Protein AF-A0A6G1S022-F1 (afdb_monomer_lite)

Structure (mmCIF, N/CA/C/O backbone):
data_AF-A0A6G1S022-F1
#
_entry.id   AF-A0A6G1S022-F1
#
loop_
_atom_site.group_PDB
_atom_site.id
_atom_site.type_symbol
_atom_site.label_atom_id
_atom_site.label_alt_id
_atom_site.label_comp_id
_atom_site.label_asym_id
_atom_site.label_entity_id
_atom_site.label_seq_id
_atom_site.pdbx_PDB_ins_code
_atom_site.Cartn_x
_atom_site.Cartn_y
_atom_site.Cartn_z
_atom_site.occupancy
_atom_site.B_iso_or_equiv
_atom_site.auth_seq_id
_atom_site.auth_comp_id
_atom_site.auth_asym_id
_atom_site.auth_atom_id
_atom_site.pdbx_PDB_model_num
ATOM 1 N N . LEU A 1 1 ? -13.270 1.737 36.701 1.00 49.75 1 LEU A N 1
ATOM 2 C CA . LEU A 1 1 ? -14.084 1.640 35.467 1.00 49.75 1 LEU A CA 1
ATOM 3 C C . LEU A 1 1 ? -13.398 2.538 34.459 1.00 49.75 1 LEU A C 1
ATOM 5 O O . LEU A 1 1 ? -13.695 3.721 34.393 1.00 49.75 1 LEU A O 1
ATOM 9 N N . ASP A 1 2 ? -12.393 1.995 33.782 1.00 61.19 2 ASP A N 1
ATOM 10 C CA . ASP A 1 2 ? -11.332 2.731 33.080 1.00 61.19 2 ASP A CA 1
ATOM 11 C C . ASP A 1 2 ? -11.749 3.359 31.740 1.00 61.19 2 ASP A C 1
ATOM 13 O O . ASP A 1 2 ? -10.934 3.469 30.835 1.00 61.19 2 ASP A O 1
ATOM 17 N N . GLY A 1 3 ? -13.013 3.785 31.612 1.00 70.00 3 GLY A N 1
ATOM 18 C CA . GLY A 1 3 ? -13.469 4.714 30.570 1.00 70.00 3 GLY A CA 1
ATOM 19 C C . GLY A 1 3 ? -13.021 4.393 29.142 1.00 70.00 3 GLY A C 1
ATOM 20 O O . GLY A 1 3 ? -12.743 5.320 28.387 1.00 70.00 3 GLY A O 1
ATOM 21 N N . VAL A 1 4 ? -12.898 3.110 28.779 1.00 71.94 4 VAL A N 1
ATOM 22 C CA . VAL A 1 4 ? -12.384 2.714 27.463 1.00 71.94 4 VAL A CA 1
ATOM 23 C C . VAL A 1 4 ? -13.347 3.229 26.390 1.00 71.94 4 VAL A C 1
ATOM 25 O O . VAL A 1 4 ? -14.532 2.885 26.441 1.00 71.94 4 VAL A O 1
ATOM 28 N N . PRO A 1 5 ? -12.876 4.048 25.432 1.00 77.50 5 PRO A N 1
ATOM 29 C CA . PRO A 1 5 ? -13.733 4.560 24.377 1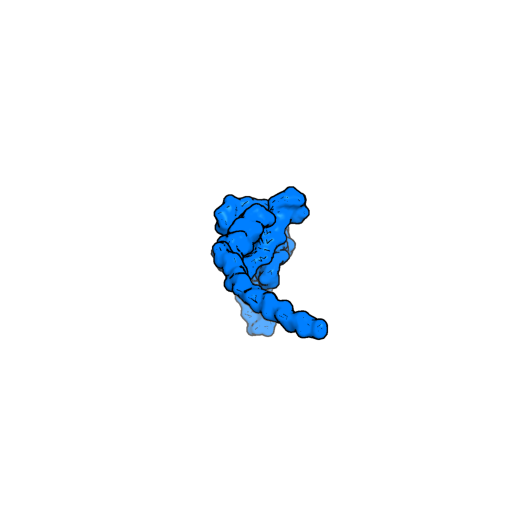.00 77.50 5 PRO A CA 1
ATOM 30 C C . PRO A 1 5 ? -14.236 3.405 23.505 1.00 77.50 5 PRO A C 1
ATOM 32 O O . PRO A 1 5 ? -13.483 2.498 23.135 1.00 77.50 5 PRO A O 1
ATOM 35 N N . PHE A 1 6 ? -15.524 3.450 23.178 1.00 83.56 6 PHE A N 1
ATOM 36 C CA . PHE A 1 6 ? -16.192 2.500 22.295 1.00 83.56 6 PHE A CA 1
ATOM 37 C C . PHE A 1 6 ? -16.814 3.241 21.114 1.00 83.56 6 PHE A C 1
ATOM 39 O O . PHE A 1 6 ? -17.078 4.441 21.183 1.00 83.56 6 PHE A O 1
ATOM 46 N N . THR A 1 7 ? -17.047 2.511 20.031 1.00 86.19 7 THR A N 1
ATOM 47 C CA . THR A 1 7 ? -17.723 3.006 18.832 1.00 86.19 7 THR A CA 1
ATOM 48 C C . THR A 1 7 ? -18.797 2.014 18.401 1.00 86.19 7 THR A C 1
ATOM 50 O O . THR A 1 7 ? -18.746 0.837 18.767 1.00 86.19 7 THR A O 1
ATOM 53 N N . VAL A 1 8 ? -19.794 2.500 17.668 1.00 88.25 8 VAL A N 1
ATOM 54 C CA . VAL A 1 8 ? -20.947 1.721 17.211 1.00 88.25 8 VAL A CA 1
ATOM 55 C C . VAL A 1 8 ? -21.023 1.821 15.691 1.00 88.25 8 VAL A C 1
ATOM 57 O O . VAL A 1 8 ? -20.897 2.921 15.153 1.00 88.25 8 VAL A O 1
ATOM 60 N N . ASP A 1 9 ? -21.183 0.690 15.002 1.00 88.44 9 ASP A N 1
ATOM 61 C CA . ASP A 1 9 ? -21.354 0.670 13.543 1.00 88.44 9 ASP A CA 1
ATOM 62 C C . ASP A 1 9 ? -22.806 0.966 13.109 1.00 88.44 9 ASP A C 1
ATOM 64 O O . ASP A 1 9 ? -23.693 1.232 13.922 1.00 88.44 9 ASP A O 1
ATOM 68 N N . VAL A 1 10 ? -23.053 0.916 11.796 1.00 88.81 10 VAL A N 1
ATOM 69 C CA . VAL A 1 10 ? -24.380 1.144 11.192 1.00 88.81 10 VAL A CA 1
ATOM 70 C C . VAL A 1 10 ? -25.398 0.033 11.488 1.00 88.81 10 VAL A C 1
ATOM 72 O O . VAL A 1 10 ? -26.588 0.224 11.249 1.00 88.81 10 VAL A O 1
ATOM 75 N N . GLU A 1 11 ? -24.947 -1.112 12.001 1.00 91.81 11 GLU A N 1
ATOM 76 C CA . GLU A 1 11 ? -25.763 -2.268 12.390 1.00 91.81 11 GLU A CA 1
ATOM 77 C C . GLU A 1 11 ? -25.965 -2.339 13.918 1.00 91.81 11 GLU A C 1
ATOM 79 O O . GLU A 1 11 ? -26.489 -3.323 14.438 1.00 91.81 11 GLU A O 1
ATOM 84 N N . ASN A 1 12 ? -25.593 -1.277 14.644 1.00 90.44 12 ASN A N 1
ATOM 85 C CA . ASN A 1 12 ? -25.644 -1.157 16.102 1.00 90.44 12 ASN A CA 1
ATOM 86 C C . ASN A 1 12 ? -24.730 -2.135 16.870 1.00 90.44 12 ASN A C 1
ATOM 88 O O . ASN A 1 12 ? -24.936 -2.365 18.068 1.00 90.44 12 ASN A O 1
ATOM 92 N N . ASN A 1 13 ? -23.691 -2.675 16.234 1.00 90.38 13 ASN A N 1
ATOM 93 C CA . ASN A 1 13 ? -22.684 -3.476 16.923 1.00 90.38 13 ASN A CA 1
ATOM 94 C C . ASN A 1 13 ? -21.687 -2.563 17.644 1.00 90.38 13 ASN A C 1
ATOM 96 O O . ASN A 1 13 ? -21.199 -1.581 17.083 1.00 90.38 13 ASN A O 1
ATOM 100 N N . ILE A 1 14 ? -21.372 -2.898 18.897 1.00 90.25 14 ILE A N 1
ATOM 101 C CA . ILE A 1 14 ? -20.443 -2.136 19.737 1.00 90.25 14 ILE A CA 1
ATOM 102 C C . ILE A 1 14 ? -19.046 -2.742 19.614 1.00 90.25 14 ILE A C 1
ATOM 104 O O . ILE A 1 14 ? -18.851 -3.924 19.895 1.00 90.25 14 ILE A O 1
ATOM 108 N N . TYR A 1 15 ? -18.067 -1.908 19.277 1.00 85.81 15 TYR A N 1
ATOM 109 C CA . TYR A 1 15 ? -16.660 -2.280 19.184 1.00 85.81 15 TYR A CA 1
ATOM 110 C C . TYR A 1 15 ? -15.820 -1.402 20.105 1.00 85.81 15 TYR A C 1
ATOM 112 O O . TYR A 1 15 ? -16.129 -0.228 20.334 1.00 85.81 15 TYR A O 1
ATOM 120 N N . CYS A 1 16 ? -14.690 -1.928 20.574 1.00 87.19 16 CYS A N 1
ATOM 121 C CA . CYS A 1 16 ? -13.625 -1.031 21.005 1.00 87.19 16 CYS A CA 1
ATOM 122 C C . CYS A 1 16 ? -13.027 -0.328 19.771 1.00 87.19 16 CYS A C 1
ATOM 124 O O . CYS A 1 16 ? -13.077 -0.863 18.662 1.00 87.19 16 CYS A O 1
ATOM 126 N N . VAL A 1 17 ? -12.432 0.857 19.948 1.00 81.81 17 VAL A N 1
ATOM 127 C CA . VAL A 1 17 ? -11.834 1.630 18.834 1.00 81.81 17 VAL A CA 1
ATOM 128 C C . VAL A 1 17 ? -10.854 0.781 18.010 1.00 81.81 17 VAL A C 1
ATOM 130 O O . VAL A 1 17 ? -10.848 0.832 16.782 1.00 81.81 17 VAL A O 1
ATOM 133 N N . LYS A 1 18 ? -10.062 -0.062 18.683 1.00 80.94 18 LYS A N 1
ATOM 134 C CA . LYS A 1 18 ? -9.094 -0.956 18.039 1.00 80.94 18 LYS A CA 1
ATOM 135 C C . LYS A 1 18 ? -9.762 -2.006 17.143 1.00 80.94 18 LYS A C 1
ATOM 137 O O . LYS A 1 18 ? -9.293 -2.237 16.028 1.00 80.94 18 LYS A O 1
ATOM 142 N N . ASP A 1 19 ? -10.831 -2.638 17.617 1.00 84.88 19 ASP A N 1
ATOM 143 C CA . ASP A 1 19 ? -11.529 -3.686 16.867 1.00 84.88 19 ASP A CA 1
ATOM 144 C C . ASP A 1 19 ? -12.289 -3.089 15.689 1.00 84.88 19 ASP A C 1
ATOM 146 O O . ASP A 1 19 ? -12.220 -3.627 14.588 1.00 84.88 19 ASP A O 1
ATOM 150 N N . TYR A 1 20 ? -12.915 -1.926 15.883 1.00 86.81 20 TYR A N 1
ATOM 151 C CA . TYR A 1 20 ? -13.562 -1.196 14.798 1.00 86.81 20 TYR A CA 1
ATOM 152 C C . TYR A 1 20 ? -12.574 -0.900 13.667 1.00 86.81 20 TYR A C 1
ATOM 154 O O . TYR A 1 20 ? -12.816 -1.256 12.517 1.00 86.81 20 TYR A O 1
ATOM 162 N N . HIS A 1 21 ? -11.404 -0.337 13.988 1.00 84.19 21 HIS A N 1
ATOM 163 C CA . HIS A 1 21 ? -10.375 -0.115 12.973 1.00 84.19 21 HIS A CA 1
ATOM 164 C C . HIS A 1 21 ? -9.913 -1.427 12.339 1.00 84.19 21 HIS A C 1
ATOM 166 O O . HIS A 1 21 ? -9.710 -1.476 11.140 1.00 84.19 21 HIS A O 1
ATOM 172 N N . THR A 1 22 ? -9.791 -2.518 13.087 1.00 82.06 22 THR A N 1
ATOM 173 C CA . THR A 1 22 ? -9.361 -3.803 12.511 1.00 82.06 22 THR A CA 1
ATOM 174 C C . THR A 1 22 ? -10.381 -4.378 11.521 1.00 82.06 22 THR A C 1
ATOM 176 O O . THR A 1 22 ? -9.990 -4.939 10.498 1.00 82.06 22 THR A O 1
ATOM 179 N N . VAL A 1 23 ? -11.676 -4.241 11.811 1.00 84.56 23 VAL A N 1
ATOM 180 C CA . VAL A 1 23 ? -12.767 -4.758 10.970 1.00 84.56 23 VAL A CA 1
ATOM 181 C C . VAL A 1 23 ? -12.959 -3.904 9.718 1.00 84.56 23 VAL A C 1
ATOM 183 O O . VAL A 1 23 ? -13.146 -4.448 8.630 1.00 84.56 23 VAL A O 1
ATOM 186 N N . PHE A 1 24 ? -12.886 -2.581 9.865 1.00 86.62 24 PHE A N 1
ATOM 187 C CA . PHE A 1 24 ? -13.252 -1.636 8.809 1.00 86.62 24 PHE A CA 1
ATOM 188 C C . PHE A 1 24 ? -12.056 -0.969 8.112 1.00 86.62 24 PHE A C 1
ATOM 190 O O . PHE A 1 24 ? -12.257 -0.258 7.128 1.00 86.62 24 PHE A O 1
ATOM 197 N N . ALA A 1 25 ? -10.816 -1.177 8.573 1.00 90.56 25 ALA A N 1
ATOM 198 C CA . ALA A 1 25 ? -9.647 -0.593 7.919 1.00 90.56 25 ALA A CA 1
ATOM 199 C C . ALA A 1 25 ? -9.429 -1.169 6.512 1.00 90.56 25 ALA A C 1
ATOM 201 O O . ALA A 1 25 ? -9.610 -2.373 6.288 1.00 90.56 25 ALA A O 1
ATOM 202 N N . PRO A 1 26 ? -8.948 -0.334 5.571 1.00 93.50 26 PRO A N 1
ATOM 203 C CA . PRO A 1 26 ? -8.481 -0.819 4.283 1.00 93.50 26 PRO A CA 1
ATOM 204 C C . PRO A 1 26 ? -7.349 -1.830 4.486 1.00 93.50 26 PRO A C 1
ATOM 206 O O . PRO A 1 26 ? -6.521 -1.699 5.392 1.00 93.50 26 PRO A O 1
ATOM 209 N N . LYS A 1 27 ? -7.307 -2.854 3.634 1.00 95.12 27 LYS A N 1
ATOM 210 C CA . LYS A 1 27 ? -6.278 -3.897 3.684 1.00 95.12 27 LYS A CA 1
ATOM 211 C C . LYS A 1 27 ? -5.196 -3.597 2.665 1.00 95.12 27 LYS A C 1
ATOM 213 O O . LYS A 1 27 ? -5.492 -3.328 1.506 1.00 95.12 27 LYS A O 1
ATOM 218 N N . CYS A 1 28 ? -3.944 -3.698 3.094 1.00 96.56 28 CYS A N 1
ATOM 219 C CA . CYS A 1 28 ? -2.807 -3.566 2.200 1.00 96.56 28 CYS A CA 1
ATOM 220 C C . CYS A 1 28 ? -2.812 -4.705 1.176 1.00 96.56 28 CYS A C 1
ATOM 222 O O . CYS A 1 28 ? -2.772 -5.875 1.553 1.00 96.56 28 CYS A O 1
ATOM 224 N N . ALA A 1 29 ? -2.810 -4.380 -0.114 1.00 95.75 29 ALA A N 1
ATOM 225 C CA . ALA A 1 29 ? -2.865 -5.380 -1.180 1.00 95.75 29 ALA A CA 1
ATOM 226 C C . ALA A 1 29 ? -1.585 -6.228 -1.314 1.00 95.75 29 ALA A C 1
ATOM 228 O O . ALA A 1 29 ? -1.605 -7.252 -1.992 1.00 95.75 29 ALA A O 1
ATOM 229 N N . SER A 1 30 ? -0.481 -5.819 -0.678 1.00 95.06 30 SER A N 1
ATOM 230 C CA . SER A 1 30 ? 0.787 -6.563 -0.675 1.00 95.06 30 SER A CA 1
ATOM 231 C C . SER A 1 30 ? 0.869 -7.556 0.495 1.00 95.06 30 SER A C 1
ATOM 233 O O . SER A 1 30 ? 1.056 -8.752 0.285 1.00 95.06 30 SER A O 1
ATOM 235 N N . CYS A 1 31 ? 0.657 -7.100 1.737 1.00 95.56 31 CYS A N 1
ATOM 236 C CA . CYS A 1 31 ? 0.796 -7.950 2.930 1.00 95.56 31 CYS A CA 1
ATOM 237 C C . CYS A 1 31 ? -0.533 -8.503 3.480 1.00 95.56 31 CYS A C 1
ATOM 239 O O . CYS A 1 31 ? -0.526 -9.320 4.401 1.00 95.56 31 CYS A O 1
ATOM 241 N N . ASN A 1 32 ? -1.675 -8.070 2.936 1.00 95.00 32 ASN A N 1
ATOM 242 C CA . ASN A 1 32 ? -3.035 -8.428 3.363 1.00 95.00 32 ASN A CA 1
ATOM 243 C C . ASN A 1 32 ? -3.391 -8.057 4.816 1.00 95.00 32 ASN A C 1
ATOM 245 O O . ASN A 1 32 ? -4.427 -8.486 5.326 1.00 95.00 32 ASN A O 1
ATOM 249 N N . GLN A 1 33 ? -2.566 -7.247 5.485 1.00 94.44 33 GLN A N 1
ATOM 250 C CA . GLN A 1 33 ? -2.844 -6.728 6.824 1.00 94.44 33 GLN A CA 1
ATOM 251 C C . GLN A 1 33 ? -3.636 -5.412 6.755 1.00 94.44 33 GLN A C 1
ATOM 253 O O . GLN A 1 33 ? -3.475 -4.656 5.789 1.00 94.44 33 GLN A O 1
ATOM 258 N N . PRO A 1 34 ? -4.476 -5.110 7.763 1.00 93.31 34 PRO A N 1
ATOM 259 C CA . PRO A 1 34 ? -5.154 -3.821 7.853 1.00 93.31 34 PRO A CA 1
ATOM 260 C C . PRO A 1 34 ? -4.142 -2.671 7.959 1.00 93.31 34 PRO A C 1
ATOM 262 O O . PRO A 1 34 ? -3.103 -2.779 8.618 1.00 93.31 34 PRO A O 1
ATOM 265 N N . ILE A 1 35 ? -4.448 -1.552 7.309 1.00 94.12 35 ILE A N 1
ATOM 266 C CA . ILE A 1 35 ? -3.679 -0.313 7.411 1.00 94.12 35 ILE A CA 1
ATOM 267 C C . ILE A 1 35 ? -4.301 0.506 8.537 1.00 94.12 35 ILE A C 1
ATOM 269 O O . ILE A 1 35 ? -5.340 1.136 8.362 1.00 94.12 35 ILE A O 1
ATOM 273 N N . LEU A 1 36 ? -3.690 0.422 9.717 1.00 90.88 36 LEU A N 1
ATOM 274 C CA . LEU A 1 36 ? -4.160 1.085 10.930 1.00 90.88 36 LEU A CA 1
ATOM 275 C C . LEU A 1 36 ? -3.454 2.438 11.117 1.00 90.88 36 LEU A C 1
ATOM 277 O O . LEU A 1 36 ? -2.295 2.578 10.713 1.00 90.88 36 LEU A O 1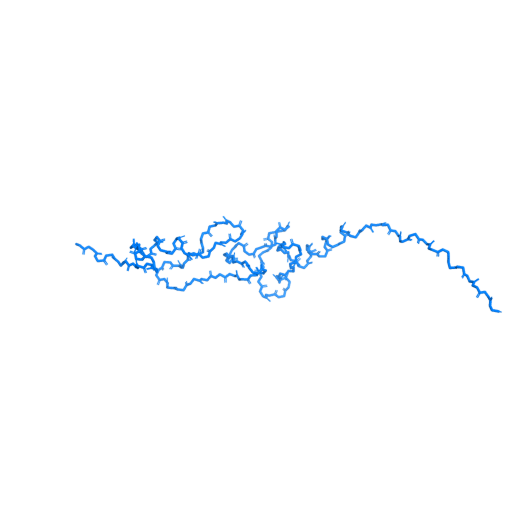
ATOM 281 N N . PRO A 1 37 ? -4.106 3.421 11.759 1.00 86.62 37 PRO A N 1
ATOM 282 C CA . PRO A 1 37 ? -3.449 4.662 12.146 1.00 86.62 37 PRO A CA 1
ATOM 283 C C . PRO A 1 37 ? -2.352 4.405 13.191 1.00 86.62 37 PRO A C 1
ATOM 285 O O . PRO A 1 37 ? -2.401 3.435 13.955 1.00 86.62 37 PRO A O 1
ATOM 288 N N . ALA A 1 38 ? -1.354 5.290 13.238 1.00 82.25 38 ALA A N 1
ATOM 289 C CA . ALA A 1 38 ? -0.301 5.232 14.251 1.00 82.25 38 ALA A CA 1
ATOM 290 C C . ALA A 1 38 ? -0.878 5.413 15.669 1.00 82.25 38 ALA A C 1
ATOM 292 O O . ALA A 1 38 ? -1.914 6.054 15.852 1.00 82.25 38 ALA A O 1
ATOM 293 N N . GLN A 1 39 ? -0.204 4.870 16.691 1.00 78.44 39 GLN A N 1
ATOM 294 C CA . GLN A 1 39 ? -0.674 4.992 18.076 1.00 78.44 39 GLN A CA 1
ATOM 295 C C . GLN A 1 39 ? -0.803 6.467 18.482 1.00 78.44 39 GLN A C 1
ATOM 297 O O . GLN A 1 39 ? 0.180 7.203 18.472 1.00 78.44 39 GLN A O 1
ATOM 302 N N . GLY A 1 40 ? -2.018 6.884 18.847 1.00 76.44 40 GLY A N 1
ATOM 303 C CA . GLY A 1 40 ? -2.321 8.268 19.226 1.00 76.44 40 GLY A CA 1
ATOM 304 C C . GLY A 1 40 ? -2.640 9.208 18.058 1.00 76.44 40 GLY A C 1
ATOM 305 O O . GLY A 1 40 ? -2.856 10.390 18.299 1.00 76.44 40 GLY A O 1
ATOM 306 N N . SER A 1 41 ? -2.693 8.702 16.823 1.00 78.69 41 SER A N 1
ATOM 307 C CA . SER A 1 41 ? -3.184 9.432 15.652 1.00 78.69 41 SER A CA 1
ATOM 308 C C . SER A 1 41 ? -4.574 8.932 15.261 1.00 78.69 41 SER A C 1
ATOM 310 O O . SER A 1 41 ? -4.850 7.73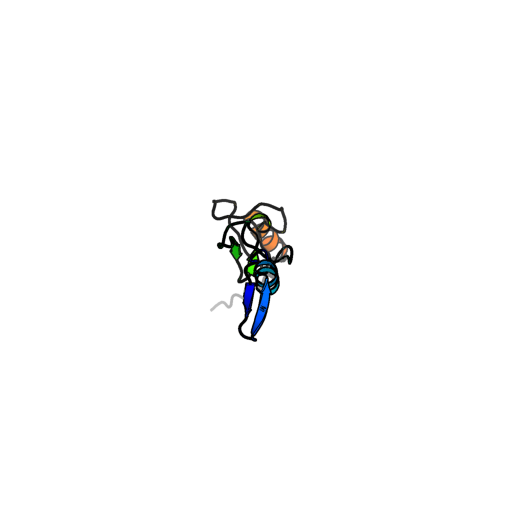4 15.317 1.00 78.69 41 SER A O 1
ATOM 312 N N . GLU A 1 42 ? -5.440 9.842 14.824 1.00 76.75 42 GLU A N 1
ATOM 313 C CA . GLU A 1 42 ? -6.706 9.504 14.157 1.00 76.75 42 GLU A CA 1
ATOM 314 C C . GLU A 1 42 ? -6.514 9.344 12.638 1.00 76.75 42 GLU A C 1
ATOM 316 O O . GLU A 1 42 ? -7.354 8.771 11.946 1.00 76.75 42 GLU A O 1
ATOM 321 N N . GLU A 1 43 ? -5.381 9.813 12.108 1.00 83.12 43 GLU A N 1
ATOM 322 C CA . GLU A 1 43 ? -5.083 9.781 10.682 1.00 83.12 43 GLU A CA 1
ATOM 323 C C . GLU A 1 43 ? -4.361 8.489 10.283 1.00 83.12 43 GLU A C 1
ATOM 325 O O . GLU A 1 43 ? -3.370 8.077 10.898 1.00 83.12 43 GLU A O 1
ATOM 330 N N . THR A 1 44 ? -4.865 7.857 9.221 1.00 87.62 44 THR A N 1
ATOM 331 C CA . THR A 1 44 ? -4.302 6.639 8.629 1.00 87.62 44 THR A CA 1
ATOM 332 C C . THR A 1 44 ? -3.568 6.980 7.339 1.00 87.62 44 THR A C 1
ATOM 334 O O . THR A 1 44 ? -4.195 7.324 6.335 1.00 87.62 44 THR A O 1
ATOM 337 N N . ILE A 1 45 ? -2.244 6.832 7.349 1.00 91.88 45 ILE A N 1
ATOM 338 C CA . ILE A 1 45 ? -1.397 7.070 6.177 1.00 91.88 45 ILE A CA 1
ATOM 339 C C . ILE A 1 45 ? -1.352 5.803 5.322 1.00 91.88 45 ILE A C 1
ATOM 341 O O . ILE A 1 45 ? -1.031 4.718 5.809 1.00 91.88 45 ILE A O 1
ATOM 345 N N . ARG A 1 46 ? -1.655 5.945 4.031 1.00 94.69 46 ARG A N 1
ATOM 346 C CA . ARG A 1 46 ? -1.622 4.856 3.050 1.00 94.69 46 ARG A CA 1
ATOM 347 C C . ARG A 1 46 ? -1.289 5.378 1.661 1.00 94.69 46 ARG A C 1
ATOM 349 O O . ARG A 1 46 ? -1.537 6.543 1.363 1.00 94.69 46 ARG A O 1
ATOM 356 N N . VAL A 1 47 ? -0.774 4.499 0.810 1.00 95.62 47 VAL A N 1
ATOM 357 C CA . VAL A 1 47 ? -0.576 4.772 -0.617 1.00 95.62 47 VAL A CA 1
ATOM 358 C C . VAL A 1 47 ? -1.726 4.144 -1.392 1.00 95.62 47 VAL A C 1
ATOM 360 O O . VAL A 1 47 ? -2.026 2.969 -1.191 1.00 95.62 47 VAL A O 1
ATOM 363 N N . VAL A 1 48 ? -2.355 4.913 -2.280 1.00 95.06 48 VAL A N 1
ATOM 364 C CA . VAL A 1 48 ? -3.414 4.423 -3.172 1.00 95.06 48 VAL A CA 1
ATOM 365 C C . VAL A 1 48 ? -2.859 4.332 -4.588 1.00 95.06 48 VAL A C 1
ATOM 367 O O . VAL A 1 48 ? -2.368 5.321 -5.128 1.00 95.06 48 VAL A O 1
ATOM 370 N N . SER A 1 49 ? -2.915 3.146 -5.190 1.00 93.38 49 SER A N 1
ATOM 371 C CA . SER A 1 49 ? -2.439 2.900 -6.554 1.00 93.38 49 SER A CA 1
ATOM 372 C C . SER A 1 49 ? -3.204 1.736 -7.173 1.00 93.38 49 SER A C 1
ATOM 374 O O . SER A 1 49 ? -3.473 0.754 -6.490 1.00 93.38 49 SER A O 1
ATOM 376 N N . MET A 1 50 ? -3.562 1.828 -8.458 1.00 92.88 50 MET A N 1
ATOM 377 C CA . MET A 1 50 ? -4.348 0.797 -9.164 1.00 92.88 50 MET A CA 1
ATOM 378 C C . MET A 1 50 ? -5.632 0.379 -8.411 1.00 92.88 50 MET A C 1
ATOM 380 O O . MET A 1 50 ? -5.912 -0.814 -8.298 1.00 92.88 50 MET A O 1
ATOM 384 N N . ASP A 1 51 ? -6.355 1.346 -7.833 1.00 93.31 51 ASP A N 1
ATOM 385 C CA . ASP A 1 51 ? -7.556 1.114 -7.006 1.00 93.31 51 ASP A CA 1
ATOM 386 C C . ASP A 1 51 ? -7.323 0.185 -5.795 1.00 93.31 51 ASP A C 1
ATOM 388 O O . ASP A 1 51 ? -8.239 -0.470 -5.297 1.00 93.31 51 ASP A O 1
ATOM 392 N N . LYS A 1 52 ? -6.077 0.116 -5.316 1.00 94.94 52 LYS A N 1
ATOM 393 C CA . LYS A 1 52 ? -5.652 -0.677 -4.161 1.00 94.94 52 LYS A CA 1
ATOM 394 C C . LYS A 1 52 ? -4.923 0.198 -3.149 1.00 94.94 52 LYS A C 1
ATOM 396 O O . LYS A 1 52 ? -4.220 1.142 -3.515 1.00 94.94 52 LYS A O 1
ATOM 401 N N . ASP A 1 53 ? -5.051 -0.166 -1.880 1.00 96.75 53 ASP A N 1
ATOM 402 C CA . ASP A 1 53 ? -4.351 0.476 -0.773 1.00 96.75 53 ASP A CA 1
ATOM 403 C C . ASP A 1 53 ? -3.093 -0.308 -0.381 1.00 96.75 53 ASP A C 1
ATOM 405 O O . ASP A 1 53 ? -3.062 -1.542 -0.409 1.00 96.75 53 ASP A O 1
ATOM 409 N N . TYR A 1 54 ? -2.054 0.412 0.033 1.00 96.62 54 TYR A N 1
ATOM 410 C CA . TYR A 1 54 ? -0.778 -0.146 0.468 1.00 96.62 54 TYR A CA 1
ATOM 411 C C . TYR A 1 54 ? -0.262 0.590 1.705 1.00 96.62 54 TYR A C 1
ATOM 413 O O . TYR A 1 54 ? -0.416 1.809 1.829 1.00 96.62 54 TYR A O 1
ATOM 421 N N . HIS A 1 55 ? 0.421 -0.130 2.601 1.00 96.56 55 HIS A N 1
ATOM 422 C CA . HIS A 1 55 ? 1.336 0.531 3.536 1.00 96.56 55 HIS A CA 1
ATOM 423 C C . HIS A 1 55 ? 2.450 1.215 2.746 1.00 96.56 55 HIS A C 1
ATOM 425 O O . HIS A 1 55 ? 2.875 0.699 1.711 1.00 96.56 55 HIS A O 1
ATOM 431 N N . VAL A 1 56 ? 2.975 2.321 3.275 1.00 94.44 56 VAL A N 1
ATOM 432 C CA . VAL A 1 56 ? 4.109 3.036 2.667 1.00 94.44 56 VAL A CA 1
ATOM 433 C C . VAL A 1 56 ? 5.281 2.076 2.421 1.00 94.44 56 VAL A C 1
ATOM 435 O O . VAL A 1 56 ? 5.779 1.995 1.307 1.00 94.44 56 VAL A O 1
ATOM 438 N N . GLU A 1 57 ? 5.632 1.245 3.404 1.00 95.00 57 GLU A N 1
ATOM 439 C CA . GLU A 1 57 ? 6.719 0.249 3.316 1.00 95.00 57 GLU A CA 1
ATOM 440 C C . GLU A 1 57 ? 6.414 -0.923 2.361 1.00 95.00 57 GLU A C 1
ATOM 442 O O . GLU A 1 57 ? 7.306 -1.587 1.834 1.00 95.00 57 GLU A O 1
ATOM 447 N N . CYS A 1 58 ? 5.133 -1.200 2.119 1.00 96.62 58 CYS A N 1
ATOM 448 C CA . CYS A 1 58 ? 4.702 -2.271 1.222 1.00 96.62 58 CYS A CA 1
ATOM 449 C C . CYS A 1 58 ? 4.615 -1.821 -0.243 1.00 96.62 58 CYS A C 1
ATOM 451 O O . CYS A 1 58 ? 4.363 -2.647 -1.122 1.00 96.62 58 CYS A O 1
ATOM 453 N N . TYR A 1 59 ? 4.796 -0.528 -0.511 1.00 97.12 59 TYR A N 1
ATOM 454 C CA . TYR A 1 59 ? 4.696 0.057 -1.839 1.00 97.12 59 TYR A CA 1
ATOM 455 C C . TYR A 1 59 ? 6.034 -0.019 -2.593 1.00 97.12 59 TYR A C 1
ATOM 457 O O . TYR A 1 59 ? 6.712 0.982 -2.816 1.00 97.12 59 TYR A O 1
ATOM 465 N N . HIS A 1 60 ? 6.434 -1.229 -2.980 1.00 97.38 60 HIS A N 1
ATOM 466 C CA . HIS A 1 60 ? 7.711 -1.495 -3.645 1.00 97.38 60 HIS A CA 1
ATOM 467 C C . HIS A 1 60 ? 7.540 -2.292 -4.940 1.00 97.38 60 HIS A C 1
ATOM 469 O O . HIS A 1 60 ? 6.603 -3.070 -5.096 1.00 97.38 60 HIS A O 1
ATOM 475 N N . CYS A 1 61 ? 8.471 -2.108 -5.876 1.00 96.75 61 CYS A N 1
ATOM 476 C CA . CYS A 1 61 ? 8.520 -2.861 -7.123 1.00 96.75 61 CYS A CA 1
ATOM 477 C C . CYS A 1 61 ? 8.547 -4.368 -6.841 1.00 96.75 61 CYS A C 1
ATOM 479 O O . CYS A 1 61 ? 9.462 -4.851 -6.176 1.00 96.75 61 CYS A O 1
ATOM 481 N N . GLU A 1 62 ? 7.604 -5.114 -7.410 1.00 95.38 62 GLU A N 1
ATOM 482 C CA . GLU A 1 62 ? 7.476 -6.559 -7.185 1.00 95.38 62 GLU A CA 1
ATOM 483 C C . GLU A 1 62 ? 8.676 -7.363 -7.710 1.00 95.38 62 GLU A C 1
ATOM 485 O O . GLU A 1 62 ? 8.976 -8.432 -7.190 1.00 95.38 62 GLU A O 1
ATOM 490 N N . ASP A 1 63 ? 9.389 -6.849 -8.717 1.00 95.25 63 ASP A N 1
ATOM 491 C CA . ASP A 1 63 ? 10.511 -7.563 -9.345 1.00 95.25 63 ASP A CA 1
ATOM 492 C C . ASP A 1 63 ? 11.863 -7.303 -8.667 1.00 95.25 63 ASP A C 1
ATOM 494 O O . ASP A 1 63 ? 12.742 -8.163 -8.693 1.00 95.25 63 ASP A O 1
ATOM 498 N N . CYS A 1 64 ? 12.083 -6.104 -8.122 1.00 95.81 64 CYS A N 1
ATOM 499 C CA . CYS A 1 64 ? 13.394 -5.719 -7.585 1.00 95.81 64 CYS A CA 1
ATOM 500 C C . CYS A 1 64 ? 13.370 -5.201 -6.147 1.00 95.81 64 CYS A C 1
ATOM 502 O O . CYS A 1 64 ? 14.431 -4.895 -5.610 1.00 95.81 64 CYS A O 1
ATOM 504 N N . GLY A 1 65 ? 12.193 -5.069 -5.533 1.00 95.31 65 GLY A N 1
ATOM 505 C CA . GLY A 1 65 ? 12.037 -4.566 -4.168 1.00 95.31 65 GLY A CA 1
ATOM 506 C C . GLY A 1 65 ? 12.308 -3.068 -4.002 1.00 95.31 65 GLY A C 1
ATOM 507 O O . GLY A 1 65 ? 12.344 -2.587 -2.875 1.00 95.31 65 GLY A O 1
ATOM 508 N N . LEU A 1 66 ? 12.506 -2.313 -5.091 1.00 96.19 66 LEU A N 1
ATOM 509 C CA . LEU A 1 66 ? 12.728 -0.867 -5.013 1.00 96.19 66 LEU A CA 1
ATOM 510 C C . LEU A 1 66 ? 11.501 -0.175 -4.412 1.00 96.19 66 LEU A C 1
ATOM 512 O O . LEU A 1 66 ? 10.413 -0.281 -4.978 1.00 96.19 66 LEU A O 1
ATOM 516 N N . GLN A 1 67 ? 11.692 0.561 -3.318 1.00 96.94 67 GLN A N 1
ATOM 517 C CA . GLN A 1 67 ? 10.656 1.403 -2.725 1.00 96.94 67 GLN A CA 1
ATOM 518 C C . GLN A 1 67 ? 10.186 2.438 -3.750 1.00 96.94 67 GLN A C 1
ATOM 520 O O . GLN A 1 67 ? 10.994 3.201 -4.281 1.00 96.94 67 GLN A O 1
ATOM 525 N N . LEU A 1 68 ? 8.884 2.457 -4.027 1.00 96.50 68 LEU A N 1
ATOM 526 C CA . LEU A 1 68 ? 8.297 3.401 -4.967 1.00 96.50 68 LEU A CA 1
ATOM 527 C C . LEU A 1 68 ? 7.766 4.629 -4.227 1.00 96.50 68 LEU A C 1
ATOM 529 O O . LEU A 1 68 ? 7.375 4.544 -3.063 1.00 96.50 68 LEU A O 1
ATOM 533 N N . ASN A 1 69 ? 7.787 5.776 -4.898 1.00 94.38 69 ASN A N 1
ATOM 534 C CA . ASN A 1 69 ? 7.299 7.066 -4.403 1.00 94.38 69 ASN A CA 1
ATOM 535 C C . ASN A 1 69 ? 7.196 8.063 -5.580 1.00 94.38 69 ASN A C 1
ATOM 537 O O . ASN A 1 69 ? 7.305 7.670 -6.743 1.00 94.38 69 ASN A O 1
ATOM 541 N N . ASP A 1 70 ? 6.922 9.336 -5.303 1.00 91.12 70 ASP A N 1
ATOM 542 C CA . ASP A 1 70 ? 6.760 10.397 -6.306 1.00 91.12 70 ASP A CA 1
ATOM 543 C C . ASP A 1 70 ? 8.082 10.935 -6.899 1.00 91.12 70 ASP A C 1
ATOM 545 O O . ASP A 1 70 ? 8.059 11.620 -7.933 1.00 91.12 70 ASP A O 1
ATOM 549 N N . GLU A 1 71 ? 9.233 10.556 -6.333 1.00 92.94 71 GLU A N 1
ATOM 550 C CA . GLU A 1 71 ? 10.560 10.952 -6.808 1.00 92.94 71 GLU A CA 1
ATOM 551 C C . GLU A 1 71 ? 10.881 10.365 -8.194 1.00 92.94 71 GLU A C 1
ATOM 553 O O . GLU A 1 71 ? 10.512 9.237 -8.550 1.00 92.94 71 GLU A O 1
ATOM 558 N N . GLU A 1 72 ? 11.605 11.135 -9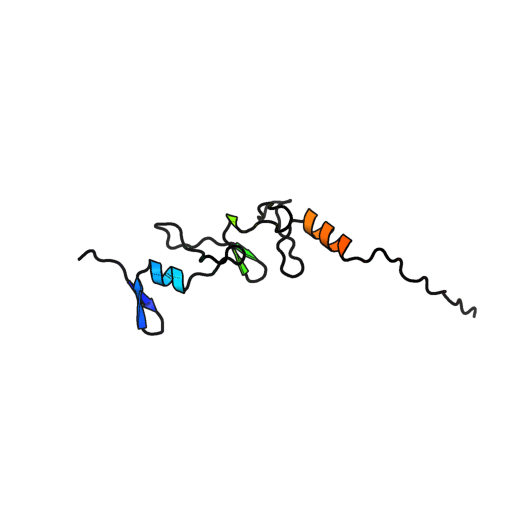.010 1.00 88.50 72 GLU A N 1
ATOM 559 C CA . GLU A 1 72 ? 12.099 10.670 -10.305 1.00 88.50 72 GLU A CA 1
ATOM 560 C C . GLU A 1 72 ? 12.989 9.425 -10.155 1.00 88.50 72 GLU A C 1
ATOM 562 O O . GLU A 1 72 ? 13.905 9.379 -9.344 1.00 88.50 72 GLU A O 1
ATOM 567 N N . GLY A 1 73 ? 12.699 8.384 -10.941 1.00 87.06 73 GLY A N 1
ATOM 568 C CA . GLY A 1 73 ? 13.364 7.075 -10.848 1.00 87.06 73 GLY A CA 1
ATOM 569 C C . GLY A 1 73 ? 12.680 6.070 -9.910 1.00 87.06 73 GLY A C 1
ATOM 570 O O . GLY A 1 73 ? 12.769 4.867 -10.162 1.00 87.06 73 GLY A O 1
ATOM 571 N N . HIS A 1 74 ? 11.915 6.542 -8.923 1.00 92.88 74 HIS A N 1
ATOM 572 C CA . HIS A 1 74 ? 11.168 5.714 -7.964 1.00 92.88 74 HIS A CA 1
ATOM 573 C C . HIS A 1 74 ? 9.660 5.654 -8.255 1.00 92.88 74 HIS A C 1
ATOM 575 O O . HIS A 1 74 ? 8.912 4.976 -7.555 1.00 92.88 74 HIS A O 1
ATOM 581 N N . ARG A 1 75 ? 9.191 6.322 -9.314 1.00 94.38 75 ARG A N 1
ATOM 582 C CA . ARG A 1 75 ? 7.778 6.278 -9.724 1.00 94.38 75 ARG A CA 1
ATOM 583 C C . ARG A 1 75 ? 7.309 4.868 -10.072 1.00 94.38 75 ARG A C 1
ATOM 585 O O . ARG A 1 75 ? 8.066 4.049 -10.602 1.00 94.38 75 ARG A O 1
ATOM 592 N N . CYS A 1 76 ? 6.024 4.618 -9.835 1.00 95.38 76 CYS A N 1
ATOM 593 C CA . CYS A 1 76 ? 5.370 3.377 -10.227 1.00 95.38 76 CYS A CA 1
ATOM 594 C C . CYS A 1 76 ? 4.960 3.366 -11.703 1.00 95.38 76 CYS A C 1
ATOM 596 O O . CYS A 1 76 ? 4.466 4.356 -12.239 1.00 95.38 76 CYS A O 1
ATOM 598 N N . TYR A 1 77 ? 5.099 2.202 -12.328 1.00 95.19 77 TYR A N 1
ATOM 599 C CA . TYR A 1 77 ? 4.716 1.922 -13.708 1.00 95.19 77 TYR A CA 1
ATOM 600 C C . TYR A 1 77 ? 3.895 0.627 -13.741 1.00 95.19 77 TYR A C 1
ATOM 602 O O . TYR A 1 77 ? 4.454 -0.455 -13.959 1.00 95.19 77 TYR A O 1
ATOM 610 N N . PRO A 1 78 ? 2.580 0.706 -13.473 1.00 93.56 78 PRO A N 1
ATOM 611 C CA . PRO A 1 78 ? 1.734 -0.472 -13.359 1.00 93.56 78 PRO A CA 1
ATOM 612 C C . PRO A 1 78 ? 1.660 -1.248 -14.680 1.00 93.56 78 PRO A C 1
ATOM 614 O O . PRO A 1 78 ? 1.584 -0.658 -15.759 1.00 93.56 78 PRO A O 1
ATOM 617 N N . LEU A 1 79 ? 1.678 -2.580 -14.605 1.00 93.75 79 LEU A N 1
ATOM 618 C CA . LEU A 1 79 ? 1.522 -3.458 -15.769 1.00 93.75 79 LEU A CA 1
ATOM 619 C C . LEU A 1 79 ? 0.746 -4.715 -15.376 1.00 93.75 79 LEU A C 1
ATOM 621 O O . LEU A 1 79 ? 1.226 -5.486 -14.553 1.00 93.75 79 LEU A O 1
ATOM 625 N N . GLU A 1 80 ? -0.437 -4.924 -15.965 1.00 90.44 80 GLU A N 1
ATOM 626 C CA . GLU A 1 80 ? -1.325 -6.067 -15.658 1.00 90.44 80 GLU A CA 1
ATOM 627 C C . GLU A 1 80 ? -1.597 -6.258 -14.156 1.00 90.44 80 GLU A C 1
ATOM 629 O O . GLU A 1 80 ? -1.668 -7.371 -13.646 1.00 90.44 80 GLU A O 1
ATOM 634 N N . GLY A 1 81 ? -1.729 -5.152 -13.424 1.00 89.62 81 GLY A N 1
ATOM 635 C CA . GLY A 1 81 ? -1.968 -5.186 -11.981 1.00 89.62 81 GLY A CA 1
ATOM 636 C C . GLY A 1 81 ? -0.722 -5.419 -11.124 1.00 89.62 81 GLY A C 1
ATOM 637 O O . GLY A 1 81 ? -0.878 -5.529 -9.908 1.00 89.62 81 GLY A O 1
ATOM 638 N N . HIS A 1 82 ? 0.473 -5.450 -11.725 1.00 92.44 82 HIS A N 1
ATOM 639 C CA . HIS A 1 82 ? 1.744 -5.498 -11.008 1.00 92.44 82 HIS A CA 1
ATOM 640 C C . HIS A 1 82 ? 2.356 -4.114 -10.797 1.00 92.44 82 HIS A C 1
ATOM 642 O O . HIS A 1 82 ? 2.415 -3.299 -11.724 1.00 92.44 82 HIS A O 1
ATOM 648 N N . LEU A 1 83 ? 2.892 -3.892 -9.602 1.00 94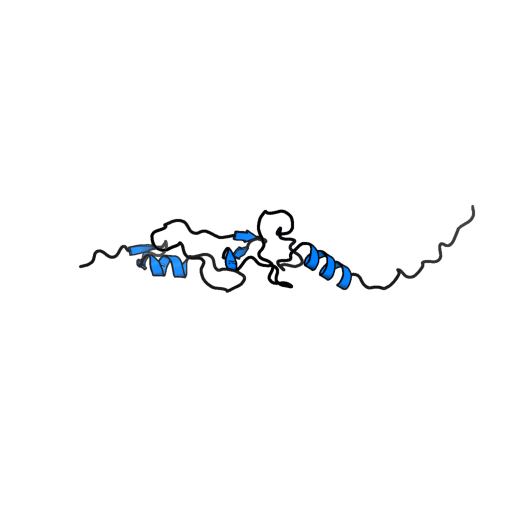.81 83 LEU A N 1
ATOM 649 C CA . LEU A 1 83 ? 3.610 -2.691 -9.208 1.00 94.81 83 LEU A CA 1
ATOM 650 C C . LEU A 1 83 ? 5.083 -2.782 -9.629 1.00 94.81 83 LEU A C 1
ATOM 652 O O . LEU A 1 83 ? 5.844 -3.586 -9.094 1.00 94.81 83 LEU A O 1
ATOM 656 N N . LEU A 1 84 ? 5.513 -1.958 -10.586 1.00 95.56 84 LEU A N 1
ATOM 657 C CA . LEU A 1 84 ? 6.874 -2.023 -11.130 1.00 95.56 84 LEU A CA 1
ATOM 658 C C . LEU A 1 84 ? 7.550 -0.656 -11.114 1.00 95.56 84 LEU A C 1
ATOM 660 O O . LEU A 1 84 ? 6.902 0.371 -11.297 1.00 95.56 84 LEU A O 1
ATOM 664 N N . CYS A 1 85 ? 8.872 -0.645 -10.961 1.00 96.31 85 CYS A N 1
ATOM 665 C CA . CYS A 1 85 ? 9.679 0.520 -11.307 1.00 96.31 85 CYS A CA 1
ATOM 666 C C . CYS A 1 85 ? 9.858 0.610 -12.831 1.00 96.31 85 CYS A C 1
ATOM 668 O O . CYS A 1 85 ? 9.683 -0.381 -13.547 1.00 96.31 85 CYS A O 1
ATOM 670 N N . HIS A 1 86 ? 10.286 1.774 -13.326 1.00 95.12 86 HIS A N 1
ATOM 671 C CA . HIS A 1 86 ? 10.495 2.015 -14.760 1.00 95.12 86 HIS A CA 1
ATOM 672 C C . HIS A 1 86 ? 11.342 0.919 -15.436 1.00 95.12 86 HIS A C 1
ATOM 674 O O . HIS A 1 86 ? 10.970 0.376 -16.475 1.00 95.12 86 HIS A O 1
ATOM 680 N N . GLY A 1 87 ? 12.465 0.536 -14.817 1.00 94.69 87 GLY A N 1
ATOM 681 C CA . GLY A 1 87 ? 13.369 -0.471 -15.376 1.00 94.69 87 GLY A CA 1
ATOM 682 C C . GLY A 1 87 ? 12.745 -1.868 -15.484 1.00 94.69 87 GLY A C 1
ATOM 683 O O . GLY A 1 87 ? 12.908 -2.539 -16.504 1.00 94.69 87 GLY A O 1
ATOM 684 N N . CYS A 1 88 ? 12.007 -2.307 -14.460 1.00 96.12 88 CYS A N 1
ATOM 685 C CA . CYS A 1 88 ? 11.342 -3.616 -14.478 1.00 96.12 88 CYS A CA 1
ATOM 686 C C . CYS A 1 88 ? 10.127 -3.623 -15.414 1.00 96.12 88 CYS A C 1
ATOM 688 O O . CYS A 1 88 ? 9.889 -4.618 -16.098 1.00 96.12 88 CYS A O 1
ATOM 690 N N . HIS A 1 89 ? 9.420 -2.495 -15.522 1.00 95.19 89 HIS A N 1
ATOM 691 C CA . HIS A 1 89 ? 8.326 -2.312 -16.471 1.00 95.19 89 HIS A CA 1
ATOM 692 C C . HIS A 1 89 ? 8.783 -2.541 -17.919 1.00 95.19 89 HIS A C 1
ATOM 694 O O . HIS A 1 89 ? 8.245 -3.407 -18.609 1.00 95.19 89 HIS A O 1
ATOM 700 N N . ILE A 1 90 ? 9.838 -1.844 -18.360 1.00 94.00 90 ILE A N 1
ATOM 701 C CA . ILE A 1 90 ? 10.391 -2.006 -19.715 1.00 94.00 90 ILE A CA 1
ATOM 702 C C . ILE A 1 90 ? 10.913 -3.429 -19.942 1.00 94.00 90 ILE A C 1
ATOM 704 O O . ILE A 1 90 ? 10.688 -4.015 -21.002 1.00 94.00 90 ILE A O 1
ATOM 708 N N . ARG A 1 91 ? 11.570 -4.026 -18.938 1.00 93.62 91 ARG A N 1
ATOM 709 C CA . ARG A 1 91 ? 12.049 -5.411 -19.023 1.00 93.62 91 ARG A CA 1
ATOM 710 C C . ARG A 1 91 ? 10.900 -6.392 -19.275 1.00 93.62 91 ARG A C 1
ATOM 712 O O . ARG A 1 91 ? 11.017 -7.225 -20.170 1.00 93.62 91 ARG A O 1
ATOM 719 N N . ARG A 1 92 ? 9.791 -6.283 -18.535 1.00 92.94 92 ARG A N 1
ATOM 720 C CA . ARG A 1 92 ? 8.610 -7.143 -18.726 1.00 92.94 92 ARG A CA 1
ATOM 721 C C . ARG A 1 92 ? 7.944 -6.932 -20.084 1.00 92.94 92 ARG A C 1
ATOM 723 O O . ARG A 1 92 ? 7.547 -7.917 -20.701 1.00 92.94 92 ARG A O 1
ATOM 730 N N . LEU A 1 93 ? 7.855 -5.695 -20.577 1.00 92.00 93 LEU A N 1
ATOM 731 C CA . LEU A 1 93 ? 7.327 -5.424 -21.921 1.00 92.00 93 LEU A CA 1
ATOM 732 C C . LEU A 1 93 ? 8.167 -6.092 -23.019 1.00 92.00 93 LEU A C 1
ATOM 734 O O . LEU A 1 93 ? 7.610 -6.725 -23.912 1.00 92.00 93 LEU A O 1
ATOM 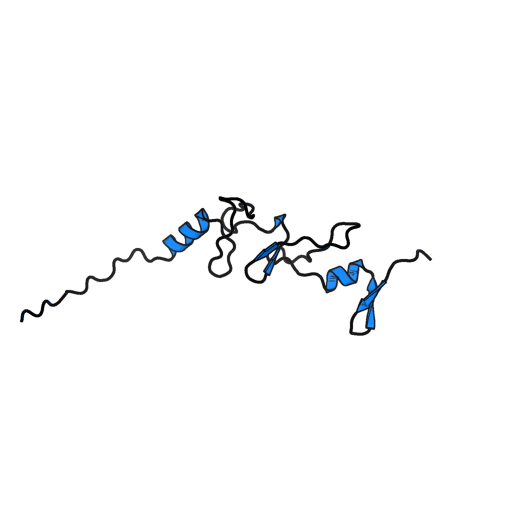738 N N . ASN A 1 94 ? 9.496 -6.022 -22.917 1.00 89.06 94 ASN A N 1
ATOM 739 C CA . ASN A 1 94 ? 10.396 -6.634 -23.897 1.00 89.06 94 ASN A CA 1
ATOM 740 C C . ASN A 1 94 ? 10.330 -8.169 -23.911 1.00 89.06 94 ASN A C 1
ATOM 742 O O . ASN A 1 94 ? 10.516 -8.764 -24.965 1.00 89.06 94 ASN A O 1
ATOM 746 N N . ILE A 1 95 ? 10.049 -8.815 -22.774 1.00 79.94 95 ILE A N 1
ATOM 747 C CA . ILE A 1 95 ? 9.868 -10.278 -22.706 1.00 79.94 95 ILE A CA 1
ATOM 748 C C . ILE A 1 95 ? 8.542 -10.704 -23.354 1.00 79.94 95 ILE A C 1
ATOM 750 O O . ILE A 1 95 ? 8.454 -11.782 -23.935 1.00 79.94 95 ILE A O 1
ATOM 754 N N . LYS A 1 96 ? 7.503 -9.869 -23.254 1.00 68.19 96 LYS A N 1
ATOM 755 C CA . LYS A 1 96 ? 6.179 -10.160 -23.824 1.00 68.19 96 LYS A CA 1
ATOM 756 C C . LYS A 1 96 ? 6.088 -9.940 -25.322 1.00 68.19 96 LYS A C 1
ATOM 758 O O . LYS A 1 96 ? 5.201 -10.504 -25.955 1.00 68.19 96 LYS A O 1
ATOM 763 N N . LEU A 1 97 ? 6.971 -9.123 -25.885 1.00 62.25 97 LEU A N 1
ATOM 764 C CA . LEU A 1 97 ? 7.102 -8.997 -27.326 1.00 62.25 97 LEU A CA 1
ATOM 765 C C . LEU A 1 97 ? 7.765 -10.277 -27.855 1.00 62.25 97 LEU A C 1
ATOM 767 O O . LEU A 1 97 ? 8.928 -10.529 -27.540 1.00 62.25 97 LEU A O 1
ATOM 771 N N . PRO A 1 98 ? 7.065 -11.108 -28.648 1.00 57.41 98 PRO A N 1
ATOM 772 C CA . PRO A 1 98 ? 7.720 -12.222 -29.305 1.00 57.41 98 PRO A CA 1
ATOM 773 C C . PRO A 1 98 ? 8.824 -11.674 -30.212 1.00 57.41 98 PRO A C 1
ATOM 775 O O . PRO A 1 98 ? 8.591 -10.801 -31.046 1.00 57.41 98 PRO A O 1
ATOM 778 N N . SER A 1 99 ? 10.021 -12.236 -30.089 1.00 56.22 99 SER A N 1
ATOM 779 C CA . SER A 1 99 ? 11.178 -12.023 -30.966 1.00 56.22 99 SER A CA 1
ATOM 780 C C . SER A 1 99 ? 10.982 -12.596 -32.381 1.00 56.22 99 SER A C 1
ATOM 782 O O . SER A 1 99 ? 11.947 -12.956 -33.054 1.00 56.22 99 SER A O 1
ATOM 784 N N . HIS A 1 100 ? 9.738 -12.694 -32.855 1.00 52.84 100 HIS A N 1
ATOM 785 C CA . HIS A 1 100 ? 9.436 -13.118 -34.212 1.00 52.84 100 HIS A CA 1
ATOM 786 C C . HIS A 1 100 ? 9.333 -11.880 -35.108 1.00 52.84 100 HIS A C 1
ATOM 788 O O . HIS A 1 100 ? 8.460 -11.040 -34.870 1.00 52.84 100 HIS A O 1
ATOM 794 N N . PRO A 1 101 ? 10.178 -11.743 -36.148 1.00 56.59 101 PRO A N 1
ATOM 795 C CA . PRO A 1 101 ? 9.905 -10.767 -37.191 1.00 56.59 101 PRO A CA 1
ATOM 796 C C . PRO A 1 101 ? 8.519 -11.070 -37.785 1.00 56.59 101 PRO A C 1
ATOM 798 O O . PRO A 1 101 ? 8.156 -12.249 -37.897 1.00 56.59 101 PRO A O 1
ATOM 801 N N . PRO A 1 102 ? 7.725 -10.050 -38.161 1.00 58.03 102 PRO A N 1
ATOM 802 C CA . PRO A 1 102 ? 6.496 -10.298 -38.899 1.00 58.03 102 PRO A CA 1
ATOM 803 C C . PRO A 1 102 ? 6.847 -11.130 -40.143 1.00 58.03 102 PRO A C 1
ATOM 805 O O . PRO A 1 102 ? 7.868 -10.841 -40.778 1.00 58.03 102 PRO A O 1
ATOM 808 N N . PRO A 1 103 ? 6.064 -12.165 -40.505 1.00 53.28 103 PRO A N 1
ATOM 809 C CA . PRO A 1 103 ? 6.262 -12.829 -41.782 1.00 53.28 103 PRO A CA 1
ATOM 810 C C . PRO A 1 103 ? 6.179 -11.750 -42.858 1.00 53.28 103 PRO A C 1
ATOM 812 O O . PRO A 1 103 ? 5.186 -11.027 -42.956 1.00 53.28 103 PRO A O 1
ATOM 815 N N . SER A 1 104 ? 7.268 -11.595 -43.606 1.00 56.09 104 SER A N 1
ATOM 816 C CA . SER A 1 104 ? 7.363 -10.705 -44.752 1.00 56.09 104 SER A CA 1
ATOM 817 C C . SER A 1 104 ? 6.229 -11.049 -45.712 1.00 56.09 104 SER A C 1
ATOM 819 O O . SER A 1 104 ? 6.305 -12.047 -46.429 1.00 56.09 104 SER A O 1
ATOM 821 N N . TYR A 1 105 ? 5.159 -10.260 -45.701 1.00 53.94 105 TYR A N 1
ATOM 822 C CA . TYR A 1 105 ? 4.155 -10.324 -46.749 1.00 53.94 105 TYR A CA 1
ATOM 823 C C . TYR A 1 105 ? 4.838 -9.900 -48.054 1.00 53.94 105 TYR A C 1
ATOM 825 O O . TYR A 1 105 ? 5.395 -8.798 -48.101 1.00 53.94 105 TYR A O 1
ATOM 833 N N . PRO A 1 106 ? 4.847 -10.738 -49.106 1.00 60.12 106 PRO A N 1
ATOM 834 C CA . PRO A 1 106 ? 5.300 -10.288 -50.407 1.00 60.12 106 PRO A CA 1
ATOM 835 C C . PRO A 1 106 ? 4.338 -9.189 -50.859 1.00 60.12 106 PRO A C 1
ATOM 837 O O . PRO A 1 106 ? 3.155 -9.431 -51.095 1.00 60.12 106 PRO A O 1
ATOM 840 N N . MET A 1 107 ? 4.843 -7.960 -50.934 1.00 55.75 107 MET A N 1
ATOM 841 C CA . MET A 1 107 ? 4.162 -6.864 -51.609 1.00 55.75 107 MET A CA 1
ATOM 842 C C . MET A 1 107 ? 4.051 -7.259 -53.082 1.00 55.75 107 MET A C 1
ATOM 844 O O . MET A 1 107 ? 5.009 -7.127 -53.840 1.00 55.75 107 MET A O 1
ATOM 848 N N . HIS A 1 108 ? 2.899 -7.796 -53.482 1.00 59.09 108 HIS A N 1
ATOM 849 C CA . HIS A 1 108 ? 2.552 -7.912 -54.890 1.00 59.09 108 HIS A CA 1
ATOM 850 C C . HIS A 1 108 ? 2.390 -6.488 -55.427 1.00 59.09 108 HIS A C 1
ATOM 852 O O . HIS A 1 108 ? 1.353 -5.850 -55.243 1.00 59.09 108 HIS A O 1
ATOM 858 N N . VAL A 1 109 ? 3.450 -5.974 -56.051 1.00 57.62 109 VAL A N 1
ATOM 859 C CA . VAL A 1 109 ? 3.386 -4.765 -56.868 1.00 57.62 109 VAL A CA 1
ATOM 860 C C . VAL A 1 109 ? 2.442 -5.078 -58.020 1.00 57.62 109 VAL A C 1
ATOM 862 O O . VAL A 1 109 ? 2.749 -5.899 -58.880 1.00 57.62 109 VAL A O 1
ATOM 865 N N . THR A 1 110 ? 1.262 -4.467 -58.001 1.00 58.56 110 THR A N 1
ATOM 866 C CA . THR A 1 110 ? 0.405 -4.426 -59.183 1.00 58.56 110 THR A CA 1
ATOM 867 C C . THR A 1 110 ? 0.862 -3.203 -59.964 1.00 58.56 110 THR A C 1
ATOM 869 O O . THR A 1 110 ? 0.581 -2.076 -59.558 1.00 58.56 110 THR A O 1
ATOM 872 N N . GLU A 1 111 ? 1.673 -3.422 -60.998 1.00 57.59 111 GLU A N 1
ATOM 873 C CA . GLU A 1 111 ? 2.000 -2.377 -61.969 1.00 57.59 111 GLU A CA 1
ATOM 874 C C . GLU A 1 111 ? 0.715 -1.977 -62.717 1.00 57.59 111 GLU A C 1
ATOM 876 O O . GLU A 1 111 ? -0.102 -2.840 -63.050 1.00 57.59 111 GLU A O 1
ATOM 881 N N . LEU A 1 112 ? 0.519 -0.665 -62.891 1.00 60.19 112 LEU A N 1
ATOM 882 C CA . LEU A 1 112 ? -0.584 -0.041 -63.636 1.00 60.19 112 LEU A CA 1
ATOM 883 C C . LEU A 1 112 ? -0.283 -0.004 -65.136 1.00 60.19 112 LEU A C 1
ATOM 885 O O . LEU A 1 112 ? 0.877 0.315 -65.484 1.00 60.19 112 LEU A O 1
#

Sequence (112 aa):
LDGVPFTVDVENNIYCVKDYHTVFAPKCASCNQPILPAQGSEETIRVVSMDKDYHVECYHCEDCGLQLNDEEGHRCYPLEGHLLCHGCHIRRLNIKLPSHPPPSYPMHVTEL

pLDDT: mean 85.07, std 13.71, range [49.75, 97.38]

Organism: NCBI:txid2861861

Secondary structure (DSSP, 8-state):
-----EEE-TT--EEEHHHHHHHHSPBPTTT--B-PPPTT-S----EEETTEEE-GGG-B-TTT-PBP-SSTTT-B--BTTB--BHHHHHHHHHHHS-SPPPP---------

InterPro domains:
  IPR001781 Zinc finger, LIM-type [PF00412] (28-91)
  IPR001781 Zinc finger, LIM-type [PS50023] (26-95)
  IPR001781 Zinc finger, LIM-type [SM00132] (27-88)
  IPR047172 Ajuba-like [PTHR24219] (1-112)
  IPR047248 Ajuba-like, LIM domain 3 [cd09438] (28-89)

Radius of gyration: 24.22 Å; chains: 1; bounding box: 39×24×99 Å

Foldseek 3Di:
DPCQDWDADPVRDIDGPVVVQQVPAFAAPQPRGGQHDDVPDPDGDWDADPNHTHDQCSQAQPPPRQRADPDPQRHFDDDPNGTHTPVVNVVVVVVPPPPDDDPPDPPPPPDD